Protein AF-A0A7C5XG10-F1 (afdb_monomer_lite)

Structure (mmCIF, N/CA/C/O backbone):
data_AF-A0A7C5XG10-F1
#
_entry.id   AF-A0A7C5XG10-F1
#
loop_
_atom_site.group_PDB
_atom_site.id
_atom_site.type_symbol
_atom_site.label_atom_id
_atom_site.label_alt_id
_atom_site.label_comp_id
_atom_site.label_asym_id
_atom_site.label_entity_id
_atom_site.label_seq_id
_atom_site.pdbx_PDB_ins_code
_atom_site.Cartn_x
_atom_site.Cartn_y
_atom_site.Cartn_z
_atom_site.occupancy
_atom_site.B_iso_or_equiv
_atom_site.auth_seq_id
_atom_site.auth_comp_id
_atom_site.auth_asym_id
_atom_site.auth_atom_id
_atom_site.pdbx_PDB_model_num
ATOM 1 N N . MET A 1 1 ? 19.027 21.521 -5.475 1.00 49.94 1 MET A N 1
ATOM 2 C CA . MET A 1 1 ? 17.890 20.711 -5.971 1.00 49.94 1 MET A CA 1
ATOM 3 C C . MET A 1 1 ? 16.800 20.769 -4.916 1.00 49.94 1 MET A C 1
ATOM 5 O O . MET A 1 1 ? 17.144 20.758 -3.742 1.00 49.94 1 MET A O 1
ATOM 9 N N . ALA A 1 2 ? 15.535 20.940 -5.302 1.00 56.44 2 ALA A N 1
ATOM 10 C CA . ALA A 1 2 ? 14.434 20.918 -4.341 1.00 56.44 2 ALA A CA 1
ATOM 11 C C . ALA A 1 2 ? 14.192 19.468 -3.905 1.00 56.44 2 ALA A C 1
ATOM 13 O O . ALA A 1 2 ? 14.012 18.616 -4.772 1.00 56.44 2 ALA A O 1
ATOM 14 N N . VAL A 1 3 ? 14.220 19.216 -2.595 1.00 70.06 3 VAL A N 1
ATOM 15 C CA . VAL A 1 3 ? 13.890 17.913 -2.004 1.00 70.06 3 VAL A CA 1
ATOM 16 C C . VAL A 1 3 ? 12.398 17.671 -2.206 1.00 70.06 3 VAL A C 1
ATOM 18 O O . VAL A 1 3 ? 11.573 18.512 -1.838 1.00 70.06 3 VAL A O 1
ATOM 21 N N . TYR A 1 4 ? 12.048 16.556 -2.831 1.00 74.81 4 TYR A N 1
ATOM 22 C CA . TYR A 1 4 ? 10.672 16.155 -3.069 1.00 74.81 4 TYR A CA 1
ATOM 23 C C . TYR A 1 4 ? 10.217 15.188 -1.982 1.00 74.81 4 TYR A C 1
ATOM 25 O O . TYR A 1 4 ? 10.860 14.169 -1.749 1.00 74.81 4 TYR A O 1
ATOM 33 N N . THR A 1 5 ? 9.082 15.473 -1.352 1.00 86.19 5 THR A N 1
ATOM 34 C CA . THR A 1 5 ? 8.480 14.590 -0.355 1.00 86.19 5 THR A CA 1
ATOM 35 C C . THR A 1 5 ? 7.052 14.229 -0.745 1.00 86.19 5 THR A C 1
ATOM 37 O O . THR A 1 5 ? 6.343 15.027 -1.369 1.00 86.19 5 THR A O 1
ATOM 40 N N . ALA A 1 6 ? 6.641 13.013 -0.394 1.00 86.81 6 ALA A N 1
ATOM 41 C CA . ALA A 1 6 ? 5.267 12.558 -0.537 1.00 86.81 6 ALA A CA 1
ATOM 42 C C . ALA A 1 6 ? 4.868 11.698 0.657 1.00 86.81 6 ALA A C 1
ATOM 44 O O . ALA A 1 6 ? 5.611 10.801 1.061 1.00 86.81 6 ALA A O 1
ATOM 45 N N . THR A 1 7 ? 3.682 11.975 1.185 1.00 90.25 7 THR A N 1
ATOM 46 C CA . THR A 1 7 ? 3.059 11.178 2.238 1.00 90.25 7 THR A CA 1
ATOM 47 C C . THR A 1 7 ? 1.839 10.462 1.678 1.00 90.25 7 THR A C 1
ATOM 49 O O . THR A 1 7 ? 0.890 11.099 1.216 1.00 90.25 7 THR A O 1
ATOM 52 N N . GLU A 1 8 ? 1.871 9.138 1.716 1.00 89.38 8 GLU A N 1
ATOM 53 C CA . GLU A 1 8 ? 0.940 8.260 1.022 1.00 89.38 8 GLU A CA 1
ATOM 54 C C . GLU A 1 8 ? 0.231 7.330 2.012 1.00 89.38 8 GLU A C 1
ATOM 56 O O . GLU A 1 8 ? 0.843 6.805 2.947 1.00 89.38 8 GLU A O 1
ATOM 61 N N . LEU A 1 9 ? -1.064 7.102 1.795 1.00 90.94 9 LEU A N 1
ATOM 62 C CA . LEU A 1 9 ? -1.857 6.130 2.542 1.00 90.94 9 LEU A CA 1
ATOM 63 C C . LEU A 1 9 ? -2.556 5.180 1.568 1.00 90.94 9 LEU A C 1
ATOM 65 O O . LEU A 1 9 ? -3.407 5.590 0.789 1.00 90.94 9 LEU A O 1
ATOM 69 N N . ILE A 1 10 ? -2.213 3.899 1.620 1.00 89.88 10 ILE A N 1
ATOM 70 C CA . ILE A 1 10 ? -2.853 2.845 0.828 1.00 89.88 10 ILE A CA 1
ATOM 71 C C . ILE A 1 10 ? -3.857 2.137 1.733 1.00 89.88 10 ILE A C 1
ATOM 73 O O . ILE A 1 10 ? -3.471 1.652 2.788 1.00 89.88 10 ILE A O 1
ATOM 77 N N . ILE A 1 11 ? -5.129 2.065 1.358 1.00 90.94 11 ILE A N 1
ATOM 78 C CA . ILE A 1 11 ? -6.203 1.480 2.169 1.00 90.94 11 ILE A CA 1
ATOM 79 C C . ILE A 1 11 ? -6.728 0.230 1.471 1.00 90.94 11 ILE A C 1
ATOM 81 O O . ILE A 1 11 ? -7.196 0.316 0.339 1.00 90.94 11 ILE A O 1
ATOM 85 N N . LEU A 1 12 ? -6.702 -0.913 2.163 1.00 89.69 12 LEU A N 1
ATOM 86 C CA . LEU A 1 12 ? -7.395 -2.129 1.733 1.00 89.69 12 LEU A CA 1
ATOM 87 C C . LEU A 1 12 ? -8.792 -2.141 2.356 1.00 89.69 12 LEU A C 1
ATOM 89 O O . LEU A 1 12 ? -8.939 -2.392 3.556 1.00 89.69 12 LEU A O 1
ATOM 93 N N . LYS A 1 13 ? -9.819 -1.828 1.558 1.00 88.44 13 LYS A N 1
ATOM 94 C CA . LYS A 1 13 ? -11.177 -1.582 2.071 1.00 88.44 13 LYS A CA 1
ATOM 95 C C . LYS A 1 13 ? -11.807 -2.810 2.719 1.00 88.44 13 LYS A C 1
ATOM 97 O O . LYS A 1 13 ? -12.421 -2.682 3.776 1.00 88.44 13 LYS A O 1
ATOM 102 N N . ASP A 1 14 ? -11.659 -3.980 2.105 1.00 87.94 14 ASP A N 1
ATOM 103 C CA . ASP A 1 14 ? -12.252 -5.230 2.591 1.00 87.94 14 ASP A CA 1
ATOM 104 C C . ASP A 1 14 ? -11.680 -5.694 3.936 1.00 87.94 14 ASP A C 1
ATOM 106 O O . ASP A 1 14 ? -12.403 -6.259 4.756 1.00 87.94 14 ASP A O 1
ATOM 110 N N . LEU A 1 15 ? -10.393 -5.442 4.170 1.00 85.19 15 LEU A N 1
ATOM 111 C CA . LEU A 1 15 ? -9.705 -5.764 5.415 1.00 85.19 15 LEU A CA 1
ATOM 112 C C . LEU A 1 15 ? -9.792 -4.625 6.438 1.00 85.19 15 LEU A C 1
ATOM 114 O O . LEU A 1 15 ? -9.608 -4.852 7.630 1.00 85.19 15 LEU A O 1
ATOM 118 N N . GLY A 1 16 ? -10.093 -3.401 6.000 1.00 87.00 16 GLY A N 1
ATOM 119 C CA . GLY A 1 16 ? -10.165 -2.234 6.873 1.00 87.00 16 GLY A CA 1
ATOM 120 C C . GLY A 1 16 ? -8.817 -1.861 7.488 1.00 87.00 16 GLY A C 1
ATOM 121 O O . GLY A 1 16 ? -8.791 -1.324 8.591 1.00 87.00 16 GLY A O 1
ATOM 122 N N . ILE A 1 17 ? -7.716 -2.143 6.792 1.00 89.31 17 ILE A N 1
ATOM 123 C CA . ILE A 1 17 ? -6.348 -1.775 7.179 1.00 89.31 17 ILE A CA 1
ATOM 124 C C . ILE A 1 17 ? -5.755 -0.815 6.154 1.00 89.31 17 ILE A C 1
ATOM 126 O O . ILE A 1 17 ? -6.276 -0.664 5.046 1.00 89.31 17 ILE A O 1
ATOM 130 N N . GLY A 1 18 ? -4.631 -0.199 6.501 1.00 89.69 18 GLY A N 1
ATOM 131 C CA . GLY A 1 18 ? -3.883 0.612 5.554 1.00 89.69 18 GLY A CA 1
ATOM 132 C C . GLY A 1 18 ? -2.382 0.465 5.697 1.00 89.69 18 GLY A C 1
ATOM 133 O O . GLY A 1 18 ? -1.884 -0.110 6.657 1.00 89.69 18 GLY A O 1
ATOM 134 N N . VAL A 1 19 ? -1.654 1.009 4.737 1.00 89.44 19 VAL A N 1
ATOM 135 C CA . VAL A 1 19 ? -0.202 1.116 4.731 1.00 89.44 19 VAL A CA 1
ATOM 136 C C . VAL A 1 19 ? 0.134 2.586 4.574 1.00 89.44 19 VAL A C 1
ATOM 138 O O . VAL A 1 19 ? -0.295 3.233 3.622 1.00 89.44 19 VAL A O 1
ATOM 141 N N . TRP A 1 20 ? 0.878 3.117 5.532 1.00 90.38 20 TRP A N 1
ATOM 142 C CA . TRP A 1 20 ? 1.405 4.469 5.477 1.00 90.38 20 TRP A CA 1
ATOM 143 C C . TRP A 1 20 ? 2.818 4.438 4.924 1.00 90.38 20 TRP A C 1
ATOM 145 O O . TRP A 1 20 ? 3.648 3.648 5.385 1.00 90.38 20 TRP A O 1
ATOM 155 N N . GLN A 1 21 ? 3.080 5.322 3.972 1.00 89.19 21 GLN A N 1
ATOM 156 C CA . GLN A 1 21 ? 4.356 5.446 3.296 1.00 89.19 21 GLN A CA 1
ATOM 157 C C . GLN A 1 21 ? 4.790 6.911 3.273 1.00 89.19 21 GLN A C 1
ATOM 159 O O . GLN A 1 21 ? 4.018 7.800 2.918 1.00 89.19 21 GLN A O 1
ATOM 164 N N . TYR A 1 22 ? 6.044 7.161 3.636 1.00 88.75 22 TYR A N 1
ATOM 165 C CA . TYR A 1 22 ? 6.679 8.465 3.472 1.00 88.75 22 TYR A CA 1
ATOM 166 C C . TYR A 1 22 ? 7.894 8.334 2.561 1.00 88.75 22 TYR A C 1
ATOM 168 O O . TYR A 1 22 ? 8.810 7.551 2.835 1.00 88.75 22 TYR A O 1
ATOM 176 N N . THR A 1 23 ? 7.903 9.127 1.496 1.00 84.69 23 THR A N 1
ATOM 177 C CA . THR A 1 23 ? 8.911 9.092 0.437 1.00 84.69 23 THR A CA 1
ATOM 178 C C . THR A 1 23 ? 9.658 10.422 0.385 1.00 84.69 23 THR A C 1
ATOM 180 O O . THR A 1 23 ? 9.036 11.483 0.412 1.00 84.69 23 THR A O 1
ATOM 183 N N . VAL A 1 24 ? 10.987 10.372 0.266 1.00 85.69 24 VAL A N 1
ATOM 184 C CA . VAL A 1 24 ? 11.876 11.530 0.077 1.00 85.69 24 VAL A CA 1
ATOM 185 C C . VAL A 1 24 ? 12.774 11.271 -1.128 1.00 85.69 24 VAL A C 1
ATOM 187 O O . VAL A 1 24 ? 13.477 10.268 -1.159 1.00 85.69 24 VAL A O 1
ATOM 190 N N . ASP A 1 25 ? 12.729 12.152 -2.126 1.00 80.94 25 ASP A N 1
ATOM 191 C CA . ASP A 1 25 ? 13.481 12.064 -3.388 1.00 80.94 25 ASP A CA 1
ATOM 192 C C . ASP A 1 25 ? 13.373 10.695 -4.085 1.00 80.94 25 ASP A C 1
ATOM 194 O O . ASP A 1 25 ? 14.291 10.218 -4.748 1.00 80.94 25 ASP A O 1
ATOM 198 N N . GLY A 1 26 ? 12.204 10.063 -3.952 1.00 69.00 26 GLY A N 1
ATOM 199 C CA . GLY A 1 26 ? 11.921 8.760 -4.547 1.00 69.00 26 GLY A CA 1
ATOM 200 C C . GLY A 1 26 ? 12.398 7.557 -3.735 1.00 69.00 26 GLY A C 1
ATOM 201 O O . GLY A 1 26 ? 12.289 6.430 -4.212 1.00 69.00 26 GLY A O 1
ATOM 202 N N . GLU A 1 27 ? 12.893 7.771 -2.518 1.00 76.00 27 GLU A N 1
ATOM 203 C CA . GLU A 1 27 ? 13.214 6.711 -1.569 1.00 76.00 27 GLU A CA 1
ATOM 204 C C . GLU A 1 27 ? 12.205 6.675 -0.429 1.00 76.00 27 GLU A C 1
ATOM 206 O O . GLU A 1 27 ? 11.894 7.703 0.175 1.00 76.00 27 GLU A O 1
ATOM 211 N N . ILE A 1 28 ? 11.739 5.481 -0.081 1.00 78.19 28 ILE A N 1
ATOM 212 C CA . 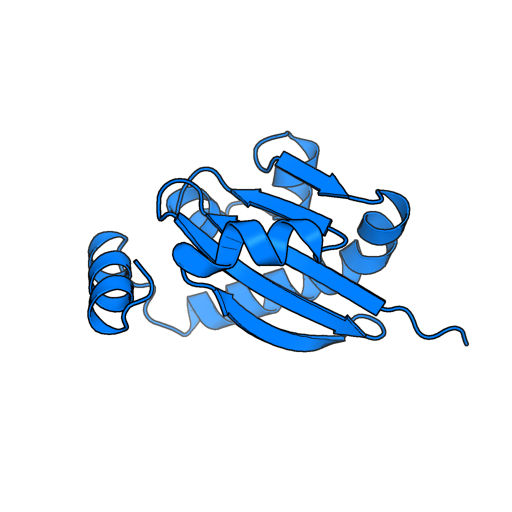ILE A 1 28 ? 10.848 5.300 1.063 1.00 78.19 28 ILE A CA 1
ATOM 213 C C . ILE A 1 28 ? 11.667 5.370 2.343 1.00 78.19 28 ILE A C 1
ATOM 215 O O . ILE A 1 28 ? 12.600 4.594 2.551 1.00 78.19 28 ILE A O 1
ATOM 219 N N . LYS A 1 29 ? 11.310 6.323 3.199 1.00 84.88 29 LYS A N 1
ATOM 220 C CA . LYS A 1 29 ? 11.933 6.547 4.505 1.00 84.88 29 LYS A CA 1
ATOM 221 C C . LYS A 1 29 ? 11.099 5.975 5.649 1.00 84.88 29 LYS A C 1
ATOM 223 O O . LYS A 1 29 ? 11.663 5.622 6.678 1.00 84.88 29 LYS A O 1
ATOM 228 N N . GLU A 1 30 ? 9.786 5.856 5.466 1.00 86.69 30 GLU A N 1
ATOM 229 C CA . GLU A 1 30 ? 8.878 5.216 6.420 1.00 86.69 30 GLU A CA 1
ATOM 230 C C . GLU A 1 30 ? 7.907 4.307 5.670 1.00 86.69 30 GLU A C 1
ATOM 232 O O . GLU A 1 30 ? 7.324 4.719 4.667 1.00 86.69 30 GLU A O 1
ATOM 237 N N . LEU A 1 31 ? 7.715 3.095 6.185 1.00 84.69 31 LEU A N 1
ATOM 238 C CA . LEU A 1 31 ? 6.673 2.174 5.754 1.00 84.69 31 LEU A CA 1
ATOM 239 C C . LEU A 1 31 ? 6.102 1.492 6.995 1.00 84.69 31 LEU A C 1
ATOM 241 O O . LEU A 1 31 ? 6.841 0.844 7.737 1.00 84.69 31 LEU A O 1
ATOM 245 N N . ARG A 1 32 ? 4.801 1.640 7.239 1.00 87.88 32 ARG A N 1
ATOM 246 C CA . ARG A 1 32 ? 4.148 1.030 8.406 1.00 87.88 32 ARG A CA 1
ATOM 247 C C . ARG A 1 32 ? 2.725 0.590 8.103 1.00 87.88 32 ARG A C 1
ATOM 249 O O . ARG A 1 32 ? 2.000 1.256 7.366 1.00 87.88 32 ARG A O 1
ATOM 256 N N . LEU A 1 33 ? 2.319 -0.510 8.727 1.00 87.44 33 LEU A N 1
ATOM 257 C CA . LEU A 1 33 ? 0.941 -0.980 8.701 1.00 87.44 33 LEU A CA 1
ATOM 258 C C . LEU A 1 33 ? 0.094 -0.163 9.684 1.00 87.44 33 LEU A C 1
ATOM 260 O O . LEU A 1 33 ? 0.506 0.084 10.818 1.00 87.44 33 LEU A O 1
ATOM 264 N N . ILE A 1 34 ? -1.083 0.253 9.238 1.00 91.75 34 ILE A N 1
ATOM 265 C CA . ILE A 1 34 ? -2.011 1.113 9.962 1.00 91.75 34 ILE A CA 1
ATOM 266 C C . ILE A 1 34 ? -3.266 0.317 10.325 1.00 91.75 34 ILE A C 1
ATOM 268 O O . ILE A 1 34 ? -3.954 -0.179 9.426 1.00 91.75 34 ILE A O 1
ATOM 272 N N . PRO A 1 35 ? -3.601 0.225 11.622 1.00 90.19 35 PRO A N 1
ATOM 273 C CA . PRO A 1 35 ? -4.816 -0.435 12.072 1.00 90.19 35 PRO A CA 1
ATOM 274 C C . PRO A 1 35 ? -6.066 0.391 11.754 1.00 90.19 35 PRO A C 1
ATOM 276 O O . PRO A 1 35 ? -6.029 1.625 11.668 1.00 90.19 35 PRO A O 1
ATOM 279 N N . LYS A 1 36 ? -7.209 -0.295 11.671 1.00 88.81 36 LYS A N 1
ATOM 280 C CA . LYS A 1 36 ? -8.510 0.290 11.308 1.00 88.81 36 LYS A CA 1
ATOM 281 C C . LYS A 1 36 ? -8.883 1.543 12.100 1.00 88.81 36 LYS A C 1
ATOM 283 O O . LYS A 1 36 ? -9.423 2.503 11.551 1.00 88.81 36 LYS A O 1
ATOM 288 N N . ASN A 1 37 ? -8.601 1.539 13.402 1.00 88.50 37 ASN A N 1
ATOM 289 C CA . ASN A 1 37 ? -8.948 2.627 14.318 1.00 88.50 37 ASN A CA 1
ATOM 290 C C . ASN A 1 37 ? -8.149 3.923 14.076 1.00 88.50 37 ASN A C 1
ATOM 292 O O . ASN A 1 37 ? -8.575 4.980 14.536 1.00 88.50 37 ASN A O 1
ATOM 296 N N . GLN A 1 38 ? -7.031 3.864 13.347 1.00 91.19 38 GLN A N 1
ATOM 297 C CA . GLN A 1 38 ? -6.183 5.020 13.036 1.00 91.19 38 GLN A CA 1
ATOM 298 C C . GLN A 1 38 ? -6.390 5.559 11.613 1.00 91.19 38 GLN A C 1
ATOM 300 O O . GLN A 1 38 ? -5.954 6.675 11.323 1.00 91.19 38 GLN A O 1
ATOM 305 N N . LEU A 1 39 ? -7.080 4.814 10.739 1.00 90.50 39 LEU A N 1
ATOM 306 C CA . LEU A 1 39 ? -7.234 5.168 9.323 1.00 90.50 39 LEU A CA 1
ATOM 307 C C . LEU A 1 39 ? -7.860 6.544 9.117 1.00 90.50 39 LEU A C 1
ATOM 309 O O . LEU A 1 39 ? -7.260 7.384 8.456 1.00 90.50 39 LEU A O 1
ATOM 313 N N . LYS A 1 40 ? -9.005 6.821 9.752 1.00 89.12 40 LYS A N 1
ATOM 314 C CA . LYS A 1 40 ? -9.705 8.109 9.595 1.00 89.12 40 LYS A CA 1
ATOM 315 C C . LYS A 1 40 ? -8.834 9.310 9.957 1.00 89.12 40 LYS A C 1
ATOM 317 O O . LYS A 1 40 ? -8.918 10.348 9.310 1.00 89.12 40 LYS A O 1
ATOM 322 N N . THR A 1 41 ? -8.008 9.171 10.991 1.00 90.69 41 THR A N 1
ATOM 323 C CA . THR A 1 41 ? -7.086 10.228 11.415 1.00 90.69 41 THR A CA 1
ATOM 324 C C . THR A 1 41 ? -5.996 10.449 10.370 1.00 90.69 41 THR A C 1
ATOM 326 O O . THR A 1 41 ? -5.660 11.588 10.061 1.00 90.69 41 THR A O 1
ATOM 329 N N . LEU A 1 42 ? -5.448 9.371 9.808 1.00 91.12 42 LEU A N 1
ATOM 330 C CA . LEU A 1 42 ? -4.352 9.446 8.843 1.00 91.12 42 LEU A CA 1
ATOM 331 C C . LEU A 1 42 ? -4.810 9.829 7.432 1.00 91.12 42 LEU A C 1
ATOM 333 O O . LEU A 1 42 ? -4.052 10.489 6.730 1.00 91.12 42 LEU A O 1
ATOM 337 N N . GLU A 1 43 ? -6.050 9.527 7.044 1.00 90.38 43 GLU A N 1
ATOM 338 C CA . GLU A 1 43 ? -6.647 10.020 5.794 1.00 90.38 43 GLU A CA 1
ATOM 339 C C . GLU A 1 43 ? -6.634 11.554 5.709 1.00 90.38 43 GLU A C 1
ATOM 341 O O . GLU A 1 43 ? -6.454 12.108 4.630 1.00 90.38 43 GLU A O 1
ATOM 346 N N . GLY A 1 44 ? -6.785 12.257 6.837 1.00 87.38 44 GLY A N 1
ATOM 347 C CA . GLY A 1 44 ? -6.692 13.721 6.876 1.00 87.38 44 GLY A CA 1
ATOM 348 C C . GLY A 1 44 ? -5.269 14.267 6.708 1.00 87.38 44 GLY A C 1
ATOM 349 O O . GLY A 1 44 ? -5.107 15.435 6.363 1.00 87.38 44 GLY A O 1
ATOM 350 N N . ASN A 1 45 ? -4.253 13.432 6.937 1.00 89.00 45 ASN A N 1
ATOM 351 C CA . ASN A 1 45 ? -2.838 13.816 6.924 1.00 89.00 45 ASN A CA 1
ATOM 352 C C . ASN A 1 45 ? -2.096 13.340 5.667 1.00 89.00 45 ASN A C 1
ATOM 354 O O . ASN A 1 45 ? -0.976 13.783 5.411 1.00 89.00 45 ASN A O 1
ATOM 358 N N . ALA A 1 46 ? -2.680 12.404 4.919 1.00 90.50 46 ALA A N 1
ATOM 359 C CA . ALA A 1 46 ? -2.107 11.881 3.691 1.00 90.50 46 ALA A CA 1
ATOM 360 C C . ALA A 1 46 ? -2.270 12.885 2.543 1.00 90.50 46 ALA A C 1
ATOM 362 O O . ALA A 1 46 ? -3.322 13.498 2.367 1.00 90.50 46 ALA A O 1
ATOM 363 N N . GLU A 1 47 ? -1.230 13.023 1.727 1.00 90.25 47 GLU A N 1
ATOM 364 C CA . GLU A 1 47 ? -1.266 13.868 0.529 1.00 90.25 47 GLU A CA 1
ATOM 365 C C . GLU A 1 47 ? -1.827 13.114 -0.676 1.00 90.25 47 GLU A C 1
ATOM 367 O O . GLU A 1 47 ? -2.429 13.711 -1.572 1.00 90.25 47 GLU A O 1
ATOM 372 N N . ILE A 1 48 ? -1.597 11.801 -0.695 1.00 88.62 48 ILE A N 1
ATOM 373 C CA . ILE A 1 48 ? -2.114 10.875 -1.692 1.00 88.62 48 ILE A CA 1
ATOM 374 C C . ILE A 1 48 ? -2.695 9.676 -0.951 1.00 88.62 48 ILE A C 1
ATOM 376 O O . ILE A 1 48 ? -2.062 9.111 -0.059 1.00 88.62 48 ILE A O 1
ATOM 380 N N . ILE A 1 49 ? -3.908 9.295 -1.323 1.00 90.44 49 ILE A N 1
ATOM 381 C CA . ILE A 1 49 ? -4.615 8.151 -0.770 1.00 90.44 49 ILE A CA 1
ATOM 382 C C . ILE A 1 49 ? -4.978 7.228 -1.919 1.00 90.44 49 ILE A C 1
ATOM 384 O O . ILE A 1 49 ? -5.559 7.678 -2.906 1.00 90.44 49 ILE A O 1
ATOM 388 N N . TYR A 1 50 ? -4.652 5.952 -1.765 1.00 88.56 50 TYR A N 1
ATOM 389 C CA . TYR A 1 50 ? -5.016 4.895 -2.695 1.00 88.56 50 TYR A CA 1
ATOM 390 C C . TYR A 1 50 ? -6.030 3.985 -2.024 1.00 88.56 50 TYR A C 1
ATOM 392 O O . TYR A 1 50 ? -5.815 3.516 -0.908 1.00 88.56 50 TYR A O 1
ATOM 400 N N . TYR A 1 51 ? -7.123 3.716 -2.713 1.00 89.94 51 TYR A N 1
ATOM 401 C 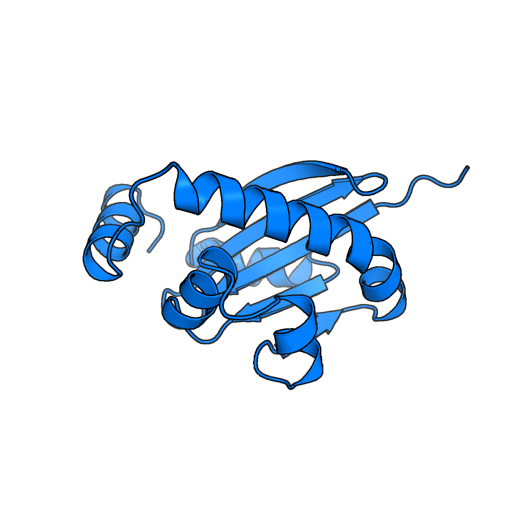CA . TYR A 1 51 ? -8.198 2.860 -2.254 1.00 89.94 51 TYR A CA 1
ATOM 402 C C . TYR A 1 51 ? -8.181 1.575 -3.079 1.00 89.94 51 TYR A C 1
ATOM 404 O O . TYR A 1 51 ? -8.476 1.582 -4.273 1.00 89.94 51 TYR A O 1
ATOM 412 N N . ILE A 1 52 ? -7.810 0.478 -2.425 1.00 88.88 52 ILE A N 1
ATOM 413 C CA . ILE A 1 52 ? -7.755 -0.863 -3.001 1.00 88.88 52 ILE A CA 1
ATOM 414 C C . ILE A 1 52 ? -8.961 -1.648 -2.484 1.00 88.88 52 ILE A C 1
ATOM 416 O O . ILE A 1 52 ? -9.122 -1.809 -1.271 1.00 88.88 52 ILE A O 1
ATOM 420 N N . GLU A 1 53 ? -9.798 -2.166 -3.388 1.00 83.75 53 GLU A N 1
ATOM 4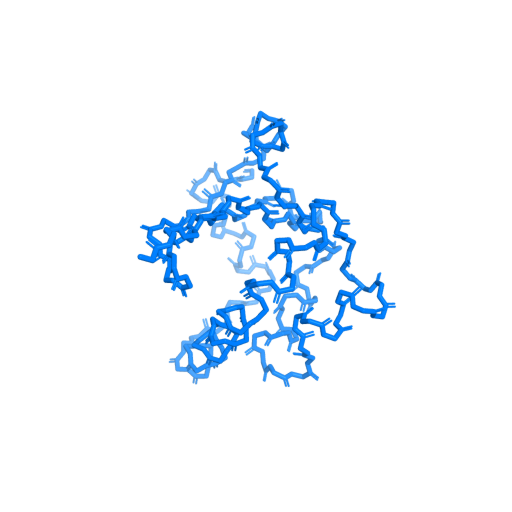21 C CA . GLU A 1 53 ? -11.067 -2.776 -2.963 1.00 83.75 53 GLU A CA 1
ATOM 422 C C . GLU A 1 53 ? -10.899 -4.071 -2.197 1.00 83.75 53 GLU A C 1
ATOM 424 O O . GLU A 1 53 ? -11.652 -4.311 -1.252 1.00 83.75 53 GLU A O 1
ATOM 429 N N . ASN A 1 54 ? -9.931 -4.904 -2.577 1.00 82.44 54 ASN A N 1
ATOM 430 C CA . ASN A 1 54 ? -9.707 -6.145 -1.866 1.00 82.44 54 ASN A CA 1
ATOM 431 C C . ASN A 1 54 ? -8.259 -6.632 -1.880 1.00 82.44 54 ASN A C 1
ATOM 433 O O . ASN A 1 54 ? -7.437 -6.218 -2.697 1.00 82.44 54 ASN A O 1
ATOM 437 N N . TYR A 1 55 ? -7.972 -7.550 -0.960 1.00 78.88 55 TYR A N 1
ATOM 438 C CA . TYR A 1 55 ? -6.685 -8.237 -0.852 1.00 78.88 55 TYR A CA 1
ATOM 439 C C . TYR A 1 55 ? -6.215 -8.875 -2.169 1.00 78.88 55 TYR A C 1
ATOM 441 O O . TYR A 1 55 ? -5.027 -8.834 -2.480 1.00 78.88 55 TYR A O 1
ATOM 449 N N . ASP A 1 56 ? -7.130 -9.419 -2.972 1.00 82.00 56 ASP A N 1
ATOM 450 C CA . ASP A 1 56 ? -6.773 -10.129 -4.203 1.00 82.00 56 ASP A CA 1
ATOM 451 C C . ASP A 1 56 ? -6.178 -9.171 -5.246 1.00 82.00 56 ASP A C 1
ATOM 453 O O . ASP A 1 56 ? -5.222 -9.523 -5.936 1.00 82.00 56 ASP A O 1
ATOM 457 N N . VAL A 1 57 ? -6.655 -7.921 -5.301 1.00 81.06 57 VAL A N 1
ATOM 458 C CA . VAL A 1 57 ? -6.038 -6.855 -6.109 1.00 81.06 57 VAL A CA 1
ATOM 459 C C . VAL A 1 57 ? -4.574 -6.649 -5.721 1.00 81.06 57 VAL A C 1
ATOM 461 O O . VAL A 1 57 ? -3.709 -6.615 -6.593 1.00 81.06 57 VAL A O 1
ATOM 464 N N . MET A 1 58 ? -4.282 -6.556 -4.422 1.00 78.69 58 MET A N 1
ATOM 465 C CA . MET A 1 58 ? -2.911 -6.394 -3.935 1.00 78.69 58 MET A CA 1
ATOM 466 C C . MET A 1 58 ? -2.035 -7.592 -4.332 1.00 78.69 58 MET A C 1
ATOM 468 O O . MET A 1 58 ? -0.898 -7.406 -4.761 1.00 78.69 58 MET A O 1
ATOM 472 N N . ILE A 1 59 ? -2.569 -8.814 -4.249 1.00 79.38 59 ILE A N 1
ATOM 473 C CA 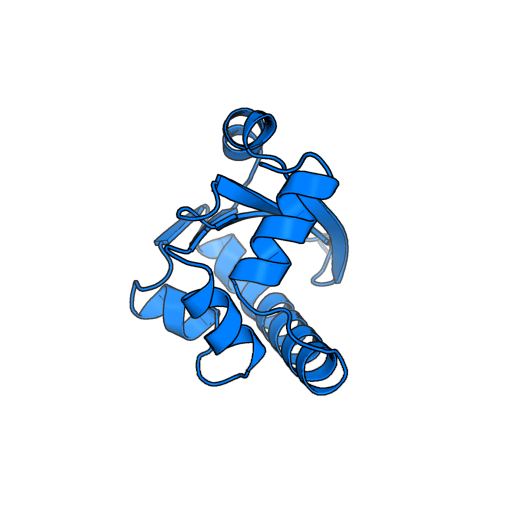. ILE A 1 59 ? -1.838 -10.030 -4.623 1.00 79.38 59 ILE A CA 1
ATOM 474 C C . ILE A 1 59 ? -1.510 -10.066 -6.114 1.00 79.38 59 ILE A C 1
ATOM 476 O O . ILE A 1 59 ? -0.383 -10.412 -6.460 1.00 79.38 59 ILE A O 1
ATOM 480 N N . ARG A 1 60 ? -2.425 -9.651 -6.997 1.00 80.62 60 ARG A N 1
ATOM 481 C CA . ARG A 1 60 ? -2.143 -9.571 -8.444 1.00 80.62 60 ARG A CA 1
ATOM 482 C C . ARG A 1 60 ? -0.983 -8.627 -8.756 1.00 80.62 60 ARG A C 1
ATOM 484 O O . ARG A 1 60 ? -0.115 -8.968 -9.561 1.00 80.62 60 ARG A O 1
ATOM 491 N N . ILE A 1 61 ? -0.914 -7.488 -8.066 1.00 78.75 61 ILE A N 1
ATOM 492 C CA . ILE A 1 61 ? 0.200 -6.531 -8.184 1.00 78.75 61 ILE A CA 1
ATOM 493 C C . ILE A 1 61 ? 1.504 -7.167 -7.683 1.00 78.75 61 ILE A C 1
ATOM 495 O O . ILE A 1 61 ? 2.534 -7.102 -8.355 1.00 78.75 61 ILE A O 1
ATOM 499 N N . CYS A 1 62 ? 1.460 -7.840 -6.531 1.00 75.12 62 CYS A N 1
ATOM 500 C CA . CYS A 1 62 ? 2.601 -8.551 -5.951 1.00 75.12 62 CYS A CA 1
ATOM 501 C C . CYS A 1 62 ? 3.108 -9.712 -6.827 1.00 75.12 62 CYS A C 1
ATOM 503 O O . CYS A 1 62 ? 4.316 -9.907 -6.947 1.00 75.12 62 CYS A O 1
ATOM 505 N N . ASN A 1 63 ? 2.215 -10.460 -7.473 1.00 75.81 63 ASN A N 1
ATOM 506 C CA . ASN A 1 63 ? 2.562 -11.521 -8.426 1.00 75.81 63 ASN A CA 1
ATOM 507 C C . ASN A 1 63 ? 3.056 -10.962 -9.763 1.00 75.81 63 ASN A C 1
ATOM 509 O O . ASN A 1 63 ? 3.730 -11.646 -10.535 1.00 75.81 63 ASN A O 1
ATOM 513 N N . GLY A 1 64 ? 2.743 -9.697 -10.021 1.00 73.81 64 GLY A N 1
ATOM 514 C CA . GLY A 1 64 ? 3.086 -8.994 -11.233 1.00 73.81 64 GLY A CA 1
ATOM 515 C C . GLY A 1 64 ? 2.177 -9.276 -12.422 1.00 73.81 64 GLY A C 1
ATOM 516 O O . GLY A 1 64 ? 2.590 -9.024 -13.556 1.00 73.81 64 GLY A O 1
ATOM 517 N N . GLU A 1 65 ? 0.976 -9.781 -12.146 1.00 82.75 65 GLU A N 1
ATOM 518 C CA . GLU A 1 65 ? -0.117 -9.964 -13.104 1.00 82.75 65 GLU A CA 1
ATOM 519 C C . GLU A 1 65 ? -0.658 -8.609 -13.580 1.00 82.75 65 GLU A C 1
ATOM 521 O O . GLU A 1 65 ? -0.945 -8.450 -14.761 1.00 82.75 65 GLU A O 1
ATOM 526 N N . ASP A 1 66 ? -0.690 -7.623 -12.680 1.00 79.25 66 ASP A N 1
ATOM 527 C CA . ASP A 1 66 ? -1.089 -6.241 -12.948 1.00 79.25 66 ASP A CA 1
ATOM 528 C C . ASP A 1 66 ? -0.021 -5.253 -12.452 1.00 79.25 66 ASP A C 1
ATOM 530 O O . ASP A 1 66 ? 0.817 -5.596 -11.615 1.00 79.25 66 ASP A O 1
ATOM 534 N N . SER A 1 67 ? -0.038 -4.019 -12.968 1.00 77.88 67 SER A N 1
ATOM 535 C CA . SER A 1 67 ? 0.810 -2.924 -12.465 1.00 77.88 67 SER A CA 1
ATOM 536 C C . SER A 1 67 ? -0.000 -1.934 -11.645 1.00 77.88 67 SER A C 1
ATOM 538 O O . SER A 1 67 ? -1.113 -1.582 -12.033 1.00 77.88 67 SER A O 1
ATOM 540 N N . PHE A 1 68 ? 0.564 -1.435 -10.546 1.00 74.31 68 PHE A N 1
ATOM 541 C CA . PHE A 1 68 ? -0.124 -0.492 -9.663 1.00 74.31 68 PHE A CA 1
ATOM 542 C C . PHE A 1 68 ? -0.558 0.764 -10.431 1.00 74.31 68 PHE A C 1
ATOM 544 O O . PHE A 1 68 ? -1.693 1.216 -10.318 1.00 74.31 68 PHE A O 1
ATOM 551 N N . VAL A 1 69 ? 0.329 1.286 -11.284 1.00 73.25 69 VAL A N 1
ATOM 552 C CA . VAL A 1 69 ? 0.048 2.447 -12.141 1.00 73.25 69 VAL A CA 1
ATOM 553 C C . VAL A 1 69 ? -1.050 2.141 -13.163 1.00 73.25 69 VAL A C 1
ATOM 555 O O . VAL A 1 69 ? -1.944 2.963 -13.352 1.00 73.25 69 VAL A O 1
ATOM 558 N N . GLY A 1 70 ? -1.014 0.968 -13.803 1.00 72.75 70 GLY A N 1
ATOM 559 C CA . GLY A 1 70 ? -2.053 0.545 -14.747 1.00 72.75 70 GLY A CA 1
ATOM 560 C C . GLY A 1 70 ? -3.430 0.472 -14.090 1.00 72.75 70 GLY A C 1
ATOM 561 O O . GLY A 1 70 ? -4.385 1.023 -14.630 1.00 72.75 70 GLY A O 1
ATOM 562 N N . MET A 1 71 ? -3.493 -0.086 -12.880 1.00 76.94 71 MET A N 1
ATOM 563 C CA . MET A 1 71 ? -4.728 -0.208 -12.101 1.00 76.94 71 MET A CA 1
ATOM 564 C C . MET A 1 71 ? -5.272 1.134 -11.594 1.00 76.94 71 MET A C 1
ATOM 566 O O . MET A 1 71 ? -6.471 1.286 -11.382 1.00 76.94 71 MET A O 1
ATOM 570 N N . VAL A 1 72 ? -4.411 2.135 -11.398 1.00 76.56 72 VAL A N 1
ATOM 571 C CA . VAL A 1 72 ? -4.856 3.514 -11.135 1.00 76.56 72 VAL A CA 1
ATOM 572 C C . VAL A 1 72 ? -5.443 4.147 -12.402 1.00 76.56 72 VAL A C 1
ATOM 574 O O . VAL A 1 72 ? -6.445 4.854 -12.334 1.00 76.56 72 VAL A O 1
ATOM 577 N N . ILE A 1 73 ? -4.837 3.905 -13.569 1.00 74.69 73 ILE A N 1
ATOM 578 C CA . ILE A 1 73 ? -5.287 4.475 -14.850 1.00 74.69 73 ILE A CA 1
ATOM 579 C C . ILE A 1 73 ? -6.616 3.861 -15.308 1.00 74.69 73 ILE A C 1
ATOM 581 O O . ILE A 1 73 ? -7.467 4.587 -15.823 1.00 74.69 73 ILE A O 1
ATOM 585 N N . ASP A 1 74 ? -6.797 2.550 -15.138 1.00 77.38 74 ASP A N 1
ATOM 586 C CA . ASP A 1 74 ? -8.021 1.842 -15.535 1.00 77.38 74 ASP A CA 1
ATOM 587 C C . ASP A 1 74 ? -9.178 1.977 -14.525 1.00 77.38 74 ASP A C 1
ATOM 589 O O . ASP A 1 74 ? -10.303 1.567 -14.817 1.00 77.38 74 ASP A O 1
ATOM 593 N N . GLY A 1 75 ? -8.920 2.607 -13.372 1.00 74.75 75 GLY A N 1
ATOM 594 C CA . GLY A 1 75 ? -9.906 2.889 -12.330 1.00 74.75 75 GLY A CA 1
ATOM 595 C C . GLY A 1 75 ? -10.136 1.752 -11.331 1.00 74.75 75 GLY A C 1
ATOM 596 O O . GLY A 1 75 ? -11.026 1.866 -10.491 1.00 74.75 75 GLY A O 1
ATOM 597 N N . SER A 1 76 ? -9.350 0.673 -11.384 1.00 79.44 76 SER A N 1
ATOM 598 C CA . SER A 1 76 ? -9.405 -0.422 -10.405 1.00 79.44 76 SER A CA 1
ATOM 5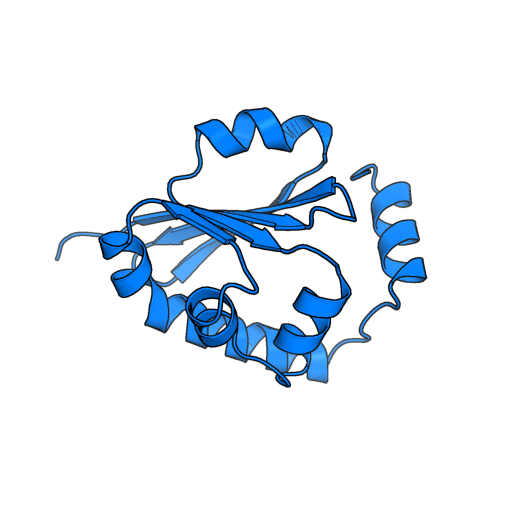99 C C . SER A 1 76 ? -8.883 -0.025 -9.019 1.00 79.44 76 SER A C 1
ATOM 601 O O . SER A 1 76 ? -9.254 -0.644 -8.021 1.00 79.44 76 SER A O 1
ATOM 603 N N . ILE A 1 77 ? -8.013 0.987 -8.948 1.00 83.56 77 ILE A N 1
ATOM 604 C CA . ILE A 1 77 ? -7.571 1.639 -7.713 1.00 83.56 77 ILE A CA 1
ATOM 605 C C . ILE A 1 77 ? -8.038 3.088 -7.766 1.00 83.56 77 ILE A C 1
ATOM 607 O O . ILE A 1 77 ? -7.608 3.855 -8.628 1.00 83.56 77 ILE A O 1
ATOM 611 N N . ASP A 1 78 ? -8.896 3.469 -6.823 1.00 86.38 78 ASP A N 1
ATOM 612 C CA . ASP A 1 78 ? -9.333 4.857 -6.694 1.00 86.38 78 ASP A CA 1
ATOM 613 C C . ASP A 1 78 ? -8.257 5.675 -5.970 1.00 86.38 78 ASP A C 1
ATOM 615 O O . ASP A 1 78 ? -7.629 5.208 -5.015 1.00 86.38 78 ASP A O 1
ATOM 619 N N . VAL A 1 79 ? -8.013 6.895 -6.443 1.00 85.81 79 VAL A N 1
ATOM 620 C CA . VAL A 1 79 ? -6.923 7.742 -5.958 1.00 85.81 79 VAL A CA 1
ATOM 621 C C . VAL A 1 79 ? -7.421 9.134 -5.638 1.00 85.81 79 VAL A C 1
ATOM 623 O O . VAL A 1 79 ? -7.986 9.838 -6.474 1.00 85.81 79 VAL A O 1
ATOM 626 N N . LYS A 1 80 ? -7.101 9.583 -4.428 1.00 88.19 80 LYS A N 1
ATOM 627 C CA . LYS A 1 80 ? -7.350 10.944 -3.966 1.00 88.19 80 LYS A CA 1
ATOM 628 C C . LYS A 1 80 ? -6.023 11.630 -3.669 1.00 88.19 80 LYS A C 1
ATOM 630 O O . LYS A 1 80 ? -5.294 11.195 -2.789 1.00 88.19 80 LYS A O 1
ATOM 635 N N . GLY A 1 81 ? -5.713 12.720 -4.365 1.00 84.75 81 GLY A N 1
ATOM 636 C CA . GLY A 1 81 ? -4.488 13.488 -4.125 1.00 84.75 81 GLY A CA 1
ATOM 637 C C . GLY A 1 81 ? -4.096 14.386 -5.295 1.00 84.75 81 GLY A C 1
ATOM 638 O O . GLY A 1 81 ? -4.808 14.480 -6.296 1.00 84.75 81 GLY A O 1
ATOM 639 N N . ASP A 1 82 ? -2.947 15.057 -5.177 1.00 81.12 82 ASP A N 1
ATOM 640 C CA . ASP A 1 82 ? -2.409 15.893 -6.256 1.00 81.12 82 ASP A CA 1
ATOM 641 C C . ASP A 1 82 ? -1.785 15.032 -7.370 1.00 81.12 82 ASP A C 1
ATOM 643 O O . ASP A 1 82 ? -0.709 14.446 -7.220 1.00 81.12 82 ASP A O 1
ATOM 647 N N . MET A 1 83 ? -2.423 15.030 -8.541 1.00 70.69 83 MET A N 1
ATOM 648 C CA . MET A 1 83 ? -1.959 14.316 -9.732 1.00 70.69 83 MET A CA 1
ATOM 649 C C . MET A 1 83 ? -0.551 14.750 -10.195 1.00 70.69 83 MET A C 1
ATOM 651 O O . MET A 1 83 ? 0.178 13.965 -10.804 1.00 70.69 83 MET A O 1
ATOM 655 N N . ARG A 1 84 ? -0.115 15.987 -9.908 1.00 74.75 84 ARG A N 1
ATOM 656 C CA . ARG A 1 84 ? 1.259 16.438 -10.204 1.00 74.75 84 ARG A CA 1
ATOM 657 C C . ARG A 1 84 ? 2.285 15.756 -9.308 1.00 74.75 84 ARG A C 1
ATOM 659 O O . ARG A 1 84 ? 3.383 15.466 -9.780 1.00 74.75 84 ARG A O 1
ATOM 666 N N . LYS A 1 85 ? 1.939 15.511 -8.041 1.00 75.62 85 LYS A N 1
ATOM 667 C CA . LYS A 1 85 ? 2.763 14.724 -7.118 1.00 75.62 85 LYS A CA 1
ATOM 668 C C . LYS A 1 85 ? 2.803 13.267 -7.555 1.00 75.62 85 LYS A C 1
ATOM 670 O O . LYS A 1 85 ? 3.894 12.725 -7.696 1.00 75.62 85 LYS A O 1
ATOM 675 N N . LEU A 1 86 ? 1.653 12.694 -7.911 1.00 73.88 86 LEU A N 1
ATOM 676 C CA . LEU A 1 86 ? 1.550 11.315 -8.397 1.00 73.88 86 LEU A CA 1
ATOM 677 C C . LEU A 1 86 ? 2.472 11.040 -9.601 1.00 73.88 86 LEU A C 1
ATOM 679 O O . LEU A 1 86 ? 3.260 10.099 -9.588 1.00 73.88 86 LEU A O 1
ATOM 683 N N . LYS A 1 87 ? 2.486 11.933 -10.599 1.00 72.19 87 LYS A N 1
ATOM 684 C CA . LYS A 1 87 ? 3.403 11.827 -11.752 1.00 72.19 87 LYS A CA 1
ATOM 685 C C . LYS A 1 87 ? 4.889 11.879 -11.380 1.00 72.19 87 LYS A C 1
ATOM 687 O O . LYS A 1 87 ? 5.716 11.341 -12.106 1.00 72.19 87 LYS A O 1
ATOM 692 N N . ARG A 1 88 ? 5.250 12.548 -10.282 1.00 71.25 88 ARG A N 1
ATOM 693 C CA . ARG A 1 88 ? 6.645 12.651 -9.819 1.00 71.25 88 ARG A CA 1
ATOM 694 C C . ARG A 1 88 ? 7.093 11.420 -9.039 1.00 71.25 88 ARG A C 1
ATOM 696 O O . ARG A 1 88 ? 8.276 11.096 -9.074 1.00 71.25 88 ARG A O 1
ATOM 703 N N . ILE A 1 89 ? 6.165 10.738 -8.370 1.00 69.44 89 ILE A N 1
ATOM 704 C CA . ILE A 1 89 ? 6.445 9.495 -7.637 1.00 69.44 89 ILE A CA 1
ATOM 705 C C . ILE A 1 89 ? 6.257 8.238 -8.470 1.00 69.44 89 ILE A C 1
ATOM 707 O O . ILE A 1 89 ? 6.673 7.184 -8.017 1.00 69.44 89 ILE A O 1
ATOM 711 N N . GLN A 1 90 ? 5.722 8.336 -9.688 1.00 68.19 90 GLN A N 1
ATOM 712 C CA . GLN A 1 90 ? 5.492 7.184 -10.557 1.00 68.19 90 GLN A CA 1
ATOM 713 C C . GLN A 1 90 ? 6.727 6.273 -10.691 1.00 68.19 90 GLN A C 1
ATOM 715 O O . GLN A 1 90 ? 6.637 5.079 -10.430 1.00 68.19 90 GLN A O 1
ATOM 720 N N . ALA A 1 91 ? 7.894 6.828 -11.030 1.00 67.06 91 ALA A N 1
ATOM 721 C CA . ALA A 1 91 ? 9.119 6.035 -11.166 1.00 67.06 91 ALA A CA 1
ATOM 722 C C . ALA A 1 91 ? 9.571 5.383 -9.834 1.00 67.06 91 ALA A C 1
ATOM 724 O O . ALA A 1 91 ? 9.949 4.209 -9.834 1.00 67.06 91 ALA A O 1
ATOM 725 N N . PRO A 1 92 ? 9.536 6.087 -8.686 1.00 62.38 92 PRO A N 1
ATOM 726 C CA . PRO A 1 92 ? 9.662 5.464 -7.365 1.00 62.38 92 PRO A CA 1
ATOM 727 C C . PRO A 1 92 ? 8.650 4.342 -7.082 1.00 62.38 92 PRO A C 1
ATOM 729 O O . PRO A 1 92 ? 9.046 3.281 -6.599 1.00 62.38 92 PRO A O 1
ATOM 732 N N . SER A 1 93 ? 7.372 4.536 -7.417 1.00 66.44 93 SER A N 1
ATOM 733 C CA . SER A 1 93 ? 6.309 3.543 -7.231 1.00 66.44 93 SER A CA 1
ATOM 734 C C . SER A 1 93 ? 6.553 2.291 -8.077 1.00 66.44 93 SER A C 1
ATOM 736 O O . SER A 1 93 ? 6.449 1.185 -7.561 1.00 66.44 93 SER A O 1
ATOM 738 N N . GLU A 1 94 ? 6.977 2.441 -9.334 1.00 69.44 94 GLU A N 1
ATOM 739 C CA . GLU A 1 94 ? 7.346 1.329 -10.225 1.00 69.44 94 GLU A CA 1
ATOM 740 C C . GLU A 1 94 ? 8.560 0.537 -9.697 1.00 69.44 94 GLU A C 1
ATOM 742 O O . GLU A 1 94 ? 8.608 -0.697 -9.778 1.00 69.44 94 GLU A O 1
ATOM 747 N N . ARG A 1 95 ? 9.546 1.222 -9.095 1.00 66.31 95 ARG A N 1
ATOM 748 C CA . ARG A 1 95 ? 10.668 0.545 -8.418 1.00 66.31 95 ARG A CA 1
ATOM 749 C C . ARG A 1 95 ? 10.202 -0.222 -7.190 1.00 66.31 95 ARG A C 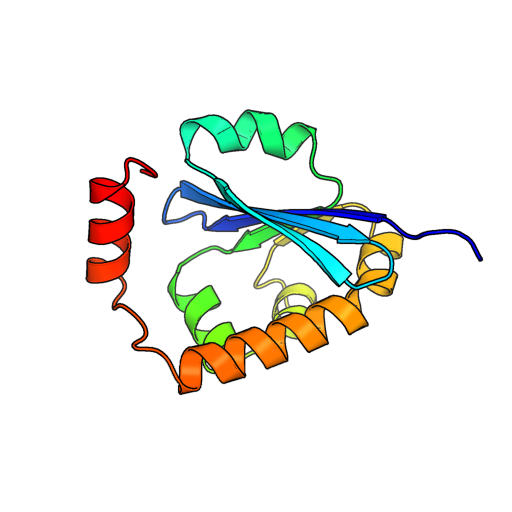1
ATOM 751 O O . ARG A 1 95 ? 10.637 -1.356 -7.002 1.00 66.31 95 ARG A O 1
ATOM 758 N N . MET A 1 96 ? 9.335 0.371 -6.370 1.00 64.38 96 MET A N 1
ATOM 759 C CA . MET A 1 96 ? 8.771 -0.311 -5.207 1.00 64.38 96 MET A CA 1
ATOM 760 C C . MET A 1 96 ? 7.957 -1.534 -5.637 1.00 64.38 96 MET A C 1
ATOM 762 O O . MET A 1 96 ? 8.146 -2.616 -5.094 1.00 64.38 96 MET A O 1
ATOM 766 N N . GLU A 1 97 ? 7.146 -1.412 -6.683 1.00 70.44 97 GLU A N 1
ATOM 767 C CA . GLU A 1 97 ? 6.416 -2.535 -7.265 1.00 70.44 97 GLU A CA 1
ATOM 768 C C . GLU A 1 97 ? 7.363 -3.670 -7.683 1.00 70.44 97 GLU A C 1
ATOM 770 O O . GLU A 1 97 ? 7.136 -4.833 -7.357 1.00 70.44 97 GLU A O 1
ATOM 775 N N . THR A 1 98 ? 8.482 -3.338 -8.328 1.00 69.88 98 THR A N 1
ATOM 776 C CA . THR A 1 98 ? 9.510 -4.321 -8.703 1.00 69.88 98 THR A CA 1
ATOM 777 C C . THR A 1 98 ? 10.144 -4.992 -7.480 1.00 69.88 98 THR A C 1
ATOM 779 O O . THR A 1 98 ? 10.342 -6.209 -7.475 1.00 69.88 98 THR A O 1
ATOM 782 N N . ILE A 1 99 ? 10.452 -4.226 -6.429 1.00 64.56 99 ILE A N 1
ATOM 783 C CA . ILE A 1 99 ? 10.994 -4.754 -5.169 1.00 64.56 99 ILE A CA 1
ATOM 784 C C . ILE A 1 99 ? 9.976 -5.688 -4.507 1.00 64.56 99 ILE A C 1
ATOM 786 O O . ILE A 1 99 ? 10.332 -6.812 -4.162 1.00 64.56 99 ILE A O 1
ATOM 790 N N . MET A 1 100 ? 8.714 -5.268 -4.397 1.00 66.62 100 MET A N 1
ATOM 791 C CA . MET A 1 100 ? 7.619 -6.070 -3.844 1.00 66.62 100 MET A CA 1
ATOM 792 C C . MET A 1 100 ? 7.429 -7.365 -4.625 1.00 66.62 100 MET A C 1
ATOM 794 O O . MET A 1 100 ? 7.392 -8.429 -4.018 1.00 66.62 100 MET A O 1
ATOM 798 N N . ARG A 1 101 ? 7.412 -7.311 -5.962 1.00 72.00 101 ARG A N 1
ATOM 799 C CA . ARG A 1 101 ? 7.349 -8.508 -6.815 1.00 72.00 101 ARG A CA 1
ATOM 800 C C . ARG A 1 101 ? 8.513 -9.463 -6.542 1.00 72.00 101 ARG A C 1
ATOM 802 O O . ARG A 1 101 ? 8.314 -10.671 -6.431 1.00 72.00 101 ARG A O 1
ATOM 809 N N . ASN A 1 102 ? 9.734 -8.943 -6.423 1.00 67.62 102 ASN A N 1
ATOM 810 C CA . ASN A 1 102 ? 10.915 -9.764 -6.148 1.00 67.62 102 ASN A CA 1
ATOM 811 C C . ASN A 1 102 ? 10.881 -10.384 -4.745 1.00 67.62 102 ASN A C 1
ATOM 813 O O . ASN A 1 102 ? 11.228 -11.553 -4.595 1.00 67.62 102 ASN A O 1
ATOM 817 N N . LEU A 1 103 ? 10.420 -9.637 -3.739 1.00 62.03 103 LEU A N 1
ATOM 818 C CA . LEU A 1 103 ? 10.236 -10.140 -2.379 1.00 62.03 103 LEU A CA 1
ATOM 819 C C . LEU A 1 103 ? 9.124 -11.192 -2.316 1.00 62.03 103 LEU A C 1
ATOM 821 O O . LEU A 1 103 ? 9.327 -12.242 -1.721 1.00 62.03 103 LEU A O 1
ATOM 825 N N . CYS A 1 104 ? 7.990 -10.975 -2.984 1.00 64.56 104 CYS A N 1
ATOM 826 C CA . CYS A 1 104 ? 6.892 -11.942 -3.058 1.00 64.56 104 CYS A CA 1
ATOM 827 C C . CYS A 1 104 ? 7.292 -13.236 -3.775 1.00 64.56 104 CYS A C 1
ATOM 829 O O . CYS A 1 104 ? 6.841 -14.305 -3.387 1.00 64.56 104 CYS A O 1
ATOM 831 N N . LYS A 1 105 ? 8.190 -13.173 -4.765 1.00 64.38 105 LYS A N 1
ATOM 832 C CA . LYS A 1 105 ? 8.783 -14.373 -5.383 1.00 64.38 105 LYS A CA 1
ATOM 833 C C . LYS A 1 105 ? 9.703 -15.156 -4.442 1.00 64.38 105 LYS A C 1
ATOM 835 O O . LYS A 1 105 ? 9.942 -16.335 -4.681 1.00 64.38 105 LYS A O 1
ATOM 840 N N . GLN A 1 106 ? 10.260 -14.503 -3.423 1.00 60.06 106 GLN A N 1
ATOM 841 C CA . GLN A 1 106 ? 11.198 -15.099 -2.465 1.00 60.06 106 GLN A CA 1
ATOM 842 C C . GLN A 1 106 ? 10.532 -15.494 -1.138 1.00 60.06 106 GLN A C 1
ATOM 844 O O . GLN A 1 106 ? 11.061 -16.341 -0.420 1.00 60.06 106 GLN A O 1
ATOM 849 N N . ALA A 1 107 ? 9.390 -14.894 -0.806 1.00 59.19 107 ALA A N 1
ATOM 850 C CA . ALA A 1 107 ? 8.656 -15.107 0.433 1.00 59.19 107 ALA A CA 1
ATOM 851 C C . ALA A 1 107 ? 7.408 -15.976 0.219 1.00 59.19 107 ALA A C 1
ATOM 853 O O . ALA A 1 107 ? 6.824 -16.016 -0.860 1.00 59.19 107 ALA A O 1
ATOM 854 N N . ILE A 1 108 ? 6.959 -16.650 1.280 1.00 61.47 108 ILE A N 1
ATOM 855 C CA . ILE A 1 108 ? 5.664 -17.337 1.284 1.00 61.47 108 ILE A CA 1
ATOM 856 C C . ILE A 1 108 ? 4.571 -16.264 1.307 1.00 61.47 108 ILE A C 1
ATOM 858 O O . ILE A 1 108 ? 4.411 -15.561 2.306 1.00 61.47 108 ILE A O 1
ATOM 862 N N . ILE A 1 109 ? 3.815 -16.139 0.216 1.00 62.69 109 ILE A N 1
ATOM 863 C CA . ILE A 1 109 ? 2.603 -15.318 0.189 1.00 62.69 109 ILE A CA 1
ATOM 864 C C . ILE A 1 109 ? 1.566 -16.008 1.080 1.00 62.69 109 ILE A C 1
ATOM 866 O O . ILE A 1 109 ? 1.153 -17.137 0.811 1.00 62.69 109 ILE A O 1
ATOM 870 N N . LEU A 1 110 ? 1.176 -15.348 2.172 1.00 64.38 110 LEU A N 1
ATOM 871 C CA . LEU A 1 110 ? 0.111 -15.834 3.046 1.00 64.38 110 LEU A CA 1
ATOM 872 C C . LEU A 1 110 ? -1.198 -15.879 2.250 1.00 64.38 110 LEU A C 1
ATOM 874 O O . LEU A 1 110 ? -1.528 -14.938 1.538 1.00 64.38 110 LEU A O 1
ATOM 878 N N . THR A 1 111 ? -1.973 -16.953 2.379 1.00 77.81 111 THR A N 1
ATOM 879 C CA . THR A 1 111 ? -3.361 -16.947 1.893 1.00 77.81 111 THR A CA 1
ATOM 880 C C . THR A 1 111 ? -4.152 -15.834 2.586 1.00 77.81 111 THR A C 1
ATOM 882 O O . THR A 1 111 ? -3.817 -15.435 3.706 1.00 77.81 111 THR A O 1
ATOM 885 N N . ARG A 1 112 ? -5.251 -15.372 1.974 1.00 80.12 112 ARG A N 1
ATOM 886 C CA . ARG A 1 112 ? -6.153 -14.372 2.574 1.00 80.12 112 ARG A CA 1
ATOM 887 C C . ARG A 1 112 ? -6.503 -14.705 4.030 1.00 80.12 112 ARG A C 1
ATOM 889 O O . ARG A 1 112 ? -6.436 -13.842 4.898 1.00 80.12 112 ARG A O 1
ATOM 896 N N . GLU A 1 113 ? -6.832 -15.964 4.316 1.00 85.25 113 GLU A N 1
ATOM 897 C CA . GLU A 1 113 ? -7.171 -16.417 5.669 1.00 85.25 113 GLU A CA 1
ATOM 898 C C . GLU A 1 113 ? -5.996 -16.359 6.648 1.00 85.25 113 GLU A C 1
ATOM 900 O O . GLU A 1 113 ? -6.185 -16.025 7.817 1.00 85.25 113 GLU A O 1
ATOM 905 N N . GLN A 1 114 ? -4.791 -16.716 6.203 1.00 80.94 114 GLN A N 1
ATOM 906 C CA . GLN A 1 114 ? -3.587 -16.625 7.030 1.00 80.94 114 GLN A CA 1
ATOM 907 C C . GLN A 1 114 ? -3.224 -15.166 7.302 1.00 80.94 114 GLN A C 1
ATOM 909 O O . GLN A 1 114 ? -2.827 -14.831 8.415 1.00 80.94 114 GLN A O 1
ATOM 914 N N . TYR A 1 115 ? -3.413 -14.293 6.313 1.00 81.31 115 TYR A N 1
ATOM 915 C CA . TYR A 1 115 ? -3.184 -12.867 6.475 1.00 81.31 115 TYR A CA 1
ATOM 916 C C . TYR A 1 115 ? -4.186 -12.243 7.453 1.00 81.31 115 TYR A C 1
ATOM 918 O O . TYR A 1 115 ? -3.781 -11.535 8.365 1.00 81.31 115 TYR A O 1
ATOM 926 N N . ILE A 1 116 ? -5.476 -12.578 7.351 1.00 83.75 116 ILE A N 1
ATOM 927 C CA . ILE A 1 116 ? -6.497 -12.132 8.315 1.00 83.75 116 ILE A CA 1
ATOM 928 C C . ILE A 1 116 ? -6.168 -12.608 9.735 1.00 83.75 116 ILE A C 1
ATOM 930 O O . ILE A 1 116 ? -6.249 -11.817 10.673 1.00 83.75 116 ILE A O 1
ATOM 934 N N . ARG A 1 117 ? -5.765 -13.877 9.902 1.00 85.19 117 ARG A N 1
ATOM 935 C CA . ARG A 1 117 ? -5.339 -14.412 11.206 1.00 85.19 117 ARG A CA 1
ATOM 936 C C . ARG A 1 117 ? -4.165 -13.625 11.783 1.00 85.19 117 ARG A C 1
ATOM 938 O O . ARG A 1 117 ? -4.253 -13.170 12.917 1.00 85.19 117 ARG A O 1
ATOM 945 N N . PHE A 1 118 ? -3.133 -13.381 10.977 1.00 85.44 118 PHE A N 1
ATOM 946 C CA . PHE A 1 118 ? -1.994 -12.550 11.362 1.00 85.44 118 PHE A CA 1
ATOM 947 C C . PHE A 1 118 ? -2.425 -11.133 11.784 1.00 85.44 118 PHE A C 1
ATOM 949 O O . PHE A 1 118 ? -2.012 -10.643 12.832 1.00 85.44 118 PHE A O 1
ATOM 956 N N . LEU A 1 119 ? -3.294 -10.471 11.015 1.00 83.88 119 LEU A N 1
ATOM 957 C CA . LEU A 1 119 ? -3.772 -9.129 11.360 1.00 83.88 119 LEU A CA 1
ATOM 958 C C . LEU A 1 119 ? -4.504 -9.106 12.710 1.00 83.88 119 LEU A C 1
ATOM 960 O O . LEU A 1 119 ? -4.286 -8.186 13.498 1.00 83.88 119 LEU A O 1
ATOM 964 N N . ALA A 1 120 ? -5.330 -10.116 12.989 1.00 85.50 120 ALA A N 1
ATOM 965 C CA . ALA A 1 120 ? -6.057 -10.235 14.250 1.00 85.50 120 ALA A CA 1
ATOM 966 C C . ALA A 1 120 ? -5.120 -10.524 15.438 1.00 85.50 120 ALA A C 1
ATOM 968 O O . ALA A 1 120 ? -5.213 -9.864 16.470 1.00 85.50 120 ALA A O 1
ATOM 969 N N . GLU A 1 121 ? -4.172 -11.455 15.286 1.00 87.56 121 GLU A N 1
ATOM 970 C CA . GLU A 1 121 ? -3.188 -11.811 16.325 1.00 87.56 121 GLU A CA 1
ATOM 971 C C . GLU A 1 121 ? -2.322 -10.617 16.755 1.00 87.56 121 GLU A C 1
ATOM 973 O O . GLU A 1 121 ? -1.889 -10.532 17.905 1.00 87.56 121 GLU A O 1
ATOM 978 N N . HIS A 1 122 ? -2.111 -9.666 15.845 1.00 82.75 122 HIS A N 1
ATOM 979 C CA . HIS A 1 122 ? -1.307 -8.470 16.071 1.00 82.75 122 HIS A CA 1
ATOM 980 C C . HIS A 1 122 ? -2.135 -7.187 16.308 1.00 82.75 122 HIS A C 1
ATOM 982 O O . HIS A 1 122 ? -1.563 -6.097 16.354 1.00 82.75 122 HIS A O 1
ATOM 988 N N . ASN A 1 123 ? -3.452 -7.301 16.532 1.00 81.56 123 ASN A N 1
ATOM 989 C CA . ASN A 1 123 ? -4.382 -6.194 16.826 1.00 81.56 123 ASN A CA 1
ATOM 990 C C . ASN A 1 123 ? -4.473 -5.108 15.731 1.00 81.56 123 ASN A C 1
ATOM 992 O O . ASN A 1 123 ? -4.624 -3.919 16.033 1.00 81.56 123 ASN A O 1
ATOM 996 N N . TYR A 1 124 ? -4.378 -5.492 14.456 1.00 79.50 124 TYR A N 1
ATOM 997 C CA . TYR A 1 124 ? -4.560 -4.570 13.327 1.00 79.50 124 TYR A CA 1
ATOM 998 C C . TYR A 1 124 ? -6.020 -4.425 12.876 1.00 79.50 124 TYR A C 1
ATOM 1000 O O . TYR A 1 124 ? -6.380 -3.386 12.304 1.00 79.50 124 TYR A O 1
ATOM 1008 N N . ILE A 1 125 ? -6.844 -5.441 13.149 1.00 76.81 125 ILE A N 1
ATOM 1009 C CA . ILE A 1 125 ? -8.279 -5.513 12.835 1.00 76.81 125 ILE A CA 1
ATOM 1010 C C . ILE A 1 125 ? -9.093 -6.005 14.025 1.00 76.81 125 ILE A C 1
ATOM 1012 O O . ILE A 1 125 ? -8.521 -6.737 14.861 1.00 76.81 125 ILE A O 1
#

Secondary structure (DSSP, 8-state):
-PPPEEEEEEEETTTTEEEEEEEETTEEEEEEEE-HHHHHHHHTT-SEEEEE--HHHHHHHHHTSS-HHHHHHTTSEEEEE-HHHHHHHHHHHHHHHHHHHHHHHHS----HHHHHHHHHHTT--

Sequence (125 aa):
MAVYTATELIILKDLGIGVWQYTVDGEIKELRLIPKNQLKTLEGNAEIIYYIENYDVMIRICNGEDSFVGMVIDGSIDVKGDMRKLKRIQAPSERMETIMRNLCKQAIILTREQYIRFLAEHNYI

Foldseek 3Di:
DDKDKFWEWEAAQVLLKIWTFIDIQLHTPDIDIAANVCVVVVVVVGQKYKYADHPVSVVCLLCVVDPPVRCCVVVNIDMDHDVVSVVSNVVSSRVVSVVSNVVPVVDDDDDPVRVSVVCVVVVRD

Radius of gyration: 14.31 Å; chains: 1; bounding box: 30×38×32 Å

pLDDT: mean 79.7, std 9.44, range [49.94, 91.75]